Protein AF-A0A0T6XN63-F1 (afdb_monomer_lite)

Radius of gyration: 12.04 Å; chains: 1; bounding box: 27×24×33 Å

Sequence (59 aa):
MRKLVAGKLHGIYVTEANLNYHGSITLDPDHCEEAGILPMEFVEIWNKNSGARISRHPG

Secondary structure (DSSP, 8-state):
----------S-------TT-SSSB---HHHHHHHTPPTT--EEEE-TTT--EEEE-B-

Structure (mmCIF, N/CA/C/O backbone):
data_AF-A0A0T6XN63-F1
#
_entry.id   AF-A0A0T6XN63-F1
#
loop_
_atom_site.group_PDB
_atom_site.id
_atom_site.type_symbol
_atom_site.label_atom_id
_atom_site.label_alt_id
_atom_site.label_comp_id
_atom_site.label_asym_id
_atom_site.label_entity_id
_atom_site.label_seq_id
_atom_site.pdbx_PDB_ins_code
_atom_site.Cartn_x
_atom_site.Cartn_y
_atom_site.Cartn_z
_atom_site.occupancy
_atom_site.B_iso_or_equiv
_atom_site.auth_seq_id
_atom_site.auth_comp_id
_atom_site.auth_asym_id
_atom_site.auth_atom_id
_atom_site.pdbx_PDB_model_num
ATOM 1 N N . MET A 1 1 ? -6.266 16.721 19.536 1.00 77.25 1 MET A N 1
ATOM 2 C CA . MET A 1 1 ? -7.008 15.730 18.720 1.00 77.25 1 MET A CA 1
ATOM 3 C C . MET A 1 1 ? -6.246 14.413 18.713 1.00 77.25 1 MET A C 1
ATOM 5 O O . MET A 1 1 ? -5.022 14.456 18.702 1.00 77.25 1 MET A O 1
ATOM 9 N N . ARG A 1 2 ? -6.938 13.268 18.763 1.00 88.81 2 ARG A N 1
ATOM 10 C CA . ARG A 1 2 ? -6.310 11.937 18.657 1.00 88.81 2 ARG A CA 1
ATOM 11 C C . ARG A 1 2 ? -6.210 11.545 17.183 1.00 88.81 2 ARG A C 1
ATOM 13 O O . ARG A 1 2 ? -7.147 11.803 16.437 1.00 88.81 2 ARG A O 1
ATOM 20 N N . LYS A 1 3 ? -5.098 10.927 16.783 1.00 88.50 3 LYS A N 1
ATOM 21 C CA . LYS A 1 3 ? -4.973 10.264 15.480 1.00 88.50 3 LYS A CA 1
ATOM 22 C C . LYS A 1 3 ? -5.253 8.778 15.674 1.00 88.50 3 LYS A C 1
ATOM 24 O O . LYS A 1 3 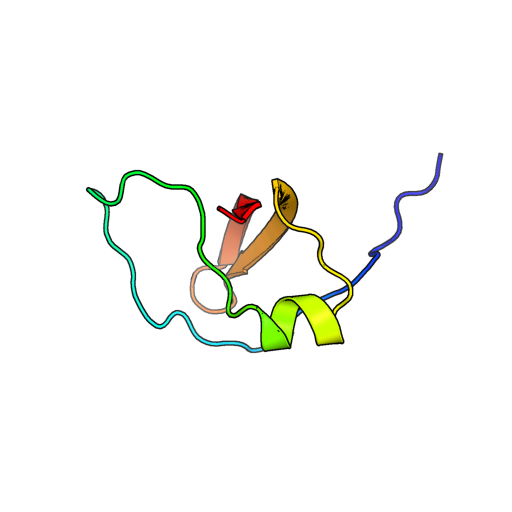? -4.695 8.174 16.588 1.00 88.50 3 LYS A O 1
ATOM 29 N N . LEU A 1 4 ? -6.132 8.227 14.849 1.00 93.31 4 LEU A N 1
ATOM 30 C CA . LEU A 1 4 ? -6.505 6.816 14.841 1.00 93.31 4 LEU A CA 1
ATOM 31 C C . LEU A 1 4 ? -6.232 6.257 13.444 1.00 93.31 4 LEU A C 1
ATOM 33 O O . LEU A 1 4 ? -6.276 7.000 12.467 1.00 93.31 4 LEU A O 1
ATOM 37 N N . VAL A 1 5 ? -5.929 4.964 13.364 1.00 94.06 5 VAL A N 1
ATOM 38 C CA . VAL A 1 5 ? -5.798 4.259 12.085 1.00 94.06 5 VAL A CA 1
ATOM 39 C C . VAL A 1 5 ? -7.200 3.886 11.614 1.00 94.06 5 VAL A C 1
ATOM 41 O O . VAL A 1 5 ? -7.906 3.200 12.350 1.00 94.06 5 VAL A O 1
ATOM 44 N N . ALA A 1 6 ? -7.592 4.349 10.425 1.00 94.31 6 ALA A N 1
ATOM 45 C CA . ALA A 1 6 ? -8.898 4.048 9.835 1.00 94.31 6 ALA A CA 1
ATOM 46 C C . ALA A 1 6 ? -8.965 2.611 9.286 1.00 94.31 6 ALA A C 1
ATOM 48 O O . ALA A 1 6 ? -9.896 1.878 9.601 1.00 94.31 6 ALA A O 1
ATOM 49 N N . GLY A 1 7 ? -7.927 2.185 8.560 1.00 95.44 7 GLY A N 1
ATOM 50 C CA . GLY A 1 7 ? -7.788 0.844 7.989 1.00 95.44 7 GLY A CA 1
ATOM 51 C C . GLY A 1 7 ? -6.318 0.497 7.736 1.00 95.44 7 GLY A C 1
ATOM 52 O O . GLY A 1 7 ? -5.448 1.371 7.793 1.00 95.44 7 GLY A O 1
ATOM 53 N N . LYS A 1 8 ? -6.006 -0.787 7.509 1.00 96.56 8 LYS A N 1
ATOM 54 C CA . LYS A 1 8 ? -4.650 -1.214 7.123 1.00 96.56 8 LYS A CA 1
ATOM 55 C C . LYS A 1 8 ? -4.661 -2.454 6.236 1.00 96.56 8 LYS A C 1
ATOM 57 O O . LYS A 1 8 ? -5.382 -3.407 6.508 1.00 96.56 8 LYS A O 1
ATOM 62 N N . LEU A 1 9 ? -3.726 -2.485 5.291 1.00 97.19 9 LEU A N 1
ATOM 63 C CA . LEU A 1 9 ? -3.340 -3.685 4.554 1.00 97.19 9 LEU A CA 1
ATOM 64 C C . LEU A 1 9 ? -2.058 -4.246 5.173 1.00 97.19 9 LEU A C 1
ATOM 66 O O . LEU A 1 9 ? -0.998 -3.618 5.127 1.00 97.19 9 LEU A O 1
ATOM 70 N N . HIS A 1 10 ? -2.150 -5.401 5.833 1.00 97.19 10 HIS A N 1
ATOM 71 C CA . HIS A 1 10 ? -1.024 -5.963 6.577 1.00 97.19 10 HIS A CA 1
ATOM 72 C C . HIS A 1 10 ? -0.330 -7.083 5.807 1.00 97.19 10 HIS A C 1
ATOM 74 O O . HIS A 1 10 ? -0.946 -8.090 5.488 1.00 97.19 10 HIS A O 1
ATOM 80 N N . GLY A 1 11 ? 0.980 -6.943 5.591 1.00 95.38 11 GLY A N 1
ATOM 81 C CA . GLY A 1 11 ? 1.794 -8.015 5.011 1.00 95.38 11 GLY A CA 1
ATOM 82 C C . GLY A 1 11 ? 1.588 -8.233 3.513 1.00 95.38 11 GLY A C 1
ATOM 83 O O . GLY A 1 11 ? 2.003 -9.269 3.009 1.00 95.38 11 GLY A O 1
ATOM 84 N N . ILE A 1 12 ? 0.987 -7.267 2.816 1.00 95.88 12 ILE A N 1
ATOM 85 C CA . ILE A 1 12 ? 0.893 -7.283 1.355 1.00 95.88 12 ILE A CA 1
ATOM 86 C C . ILE A 1 12 ? 2.276 -7.139 0.708 1.00 95.88 12 ILE A C 1
ATOM 88 O O . ILE A 1 12 ? 3.215 -6.603 1.310 1.00 95.88 12 ILE A O 1
ATOM 92 N N . TYR A 1 13 ? 2.390 -7.605 -0.533 1.00 96.25 13 TYR A N 1
ATOM 93 C CA . TYR A 1 13 ? 3.631 -7.589 -1.298 1.00 96.25 13 TYR A CA 1
ATOM 94 C C . TYR A 1 13 ? 3.616 -6.486 -2.353 1.00 96.25 13 TYR A C 1
ATOM 96 O O . TYR A 1 13 ? 2.589 -6.209 -2.966 1.00 96.25 13 TYR A O 1
ATOM 104 N N . VAL A 1 14 ? 4.780 -5.878 -2.582 1.00 96.00 14 VAL A N 1
ATOM 105 C CA . VAL A 1 14 ? 4.986 -5.001 -3.739 1.00 96.00 14 VAL A CA 1
ATOM 106 C C . VAL A 1 14 ? 5.026 -5.881 -4.982 1.00 96.00 14 VAL A C 1
ATOM 108 O O . VAL A 1 14 ? 5.888 -6.753 -5.083 1.00 96.00 14 VAL A O 1
ATOM 111 N N . THR A 1 15 ? 4.093 -5.660 -5.902 1.00 97.38 15 THR A N 1
ATOM 112 C CA . THR A 1 15 ? 4.001 -6.394 -7.170 1.00 97.38 15 THR A CA 1
ATOM 113 C C . THR A 1 15 ? 4.821 -5.734 -8.278 1.00 97.38 15 THR A C 1
ATOM 115 O O . THR A 1 15 ? 5.406 -6.435 -9.098 1.00 97.38 15 THR A O 1
ATOM 118 N N . GLU A 1 16 ? 4.931 -4.403 -8.269 1.00 96.88 16 GLU A N 1
ATOM 119 C CA . GLU A 1 16 ? 5.713 -3.622 -9.231 1.00 96.88 16 GLU A CA 1
ATOM 120 C C . GLU A 1 16 ? 6.289 -2.348 -8.583 1.00 96.88 16 GLU A C 1
ATOM 122 O O . GLU A 1 16 ? 5.711 -1.789 -7.648 1.00 96.88 16 GLU A O 1
ATOM 127 N N . ALA A 1 17 ? 7.435 -1.876 -9.085 1.00 94.88 17 ALA A N 1
ATOM 128 C CA . ALA A 1 17 ? 7.997 -0.568 -8.758 1.00 94.88 17 ALA A CA 1
ATOM 129 C C . ALA A 1 17 ? 8.638 0.063 -10.004 1.00 94.88 17 ALA A C 1
ATOM 131 O O . ALA A 1 17 ? 9.649 -0.430 -10.506 1.00 94.88 17 ALA A O 1
ATOM 132 N N . ASN A 1 18 ? 8.065 1.169 -10.485 1.00 96.12 18 ASN A N 1
ATOM 133 C CA . ASN A 1 18 ? 8.496 1.840 -11.709 1.00 96.12 18 ASN A CA 1
ATOM 134 C C . ASN A 1 18 ? 8.715 3.341 -11.463 1.00 96.12 18 ASN A C 1
ATOM 136 O O . ASN A 1 18 ? 7.781 4.070 -11.141 1.00 96.12 18 ASN A O 1
ATOM 140 N N . LEU A 1 19 ? 9.958 3.803 -11.637 1.00 93.88 19 LEU A N 1
ATOM 141 C CA . LEU A 1 19 ? 10.342 5.206 -11.432 1.00 93.88 19 LEU A CA 1
ATOM 142 C C . LEU A 1 19 ? 9.669 6.162 -12.430 1.00 93.88 19 LEU A C 1
ATOM 144 O O . LEU A 1 19 ? 9.428 7.318 -12.096 1.00 93.88 19 LEU A O 1
ATOM 148 N N . ASN A 1 20 ? 9.361 5.677 -13.634 1.00 96.06 20 ASN A N 1
ATOM 149 C CA . ASN A 1 20 ? 8.768 6.468 -14.711 1.00 96.06 20 ASN A CA 1
ATOM 150 C C . ASN A 1 20 ? 7.237 6.340 -14.758 1.00 96.06 20 ASN A C 1
ATOM 152 O O . ASN A 1 20 ? 6.616 6.820 -15.703 1.00 96.06 20 ASN A O 1
ATOM 156 N N . TYR A 1 21 ? 6.611 5.672 -13.784 1.00 94.12 21 TYR A N 1
ATOM 157 C CA . TYR A 1 21 ? 5.157 5.604 -13.706 1.00 94.12 21 TYR A CA 1
ATOM 158 C C . TYR A 1 21 ? 4.582 6.968 -13.309 1.00 94.12 21 TYR A C 1
ATOM 160 O O . TYR A 1 21 ? 4.906 7.523 -12.257 1.00 94.12 21 TYR A O 1
ATOM 168 N N . HIS A 1 22 ? 3.709 7.505 -14.160 1.00 89.50 22 HIS A N 1
ATOM 169 C CA . HIS A 1 22 ? 3.004 8.757 -13.905 1.00 89.50 22 HIS A CA 1
ATOM 170 C C . HIS A 1 22 ? 1.795 8.484 -13.010 1.00 89.50 22 HIS A C 1
ATOM 172 O O . HIS A 1 22 ? 0.666 8.359 -13.472 1.00 89.50 22 HIS A O 1
ATOM 178 N N . GLY A 1 23 ? 2.060 8.374 -11.714 1.00 86.38 23 GLY A N 1
ATOM 179 C CA . GLY A 1 23 ? 1.051 8.138 -10.695 1.00 86.38 23 GLY A CA 1
ATOM 180 C C . GLY A 1 23 ? 1.665 8.134 -9.302 1.00 86.38 23 GLY A C 1
ATOM 181 O O . GLY A 1 23 ? 2.847 8.434 -9.109 1.00 86.38 23 GLY A O 1
ATOM 182 N N . SER A 1 24 ? 0.840 7.839 -8.303 1.00 90.56 24 SER A N 1
ATOM 183 C CA . SER A 1 24 ? 1.303 7.719 -6.927 1.00 90.56 24 SER A CA 1
ATOM 184 C C . SER A 1 24 ? 1.581 6.260 -6.573 1.00 90.56 24 SER A C 1
ATOM 186 O O . SER A 1 24 ? 2.551 5.704 -7.080 1.00 90.56 24 SER A O 1
ATOM 188 N N . ILE A 1 25 ? 0.763 5.637 -5.730 1.00 93.69 25 ILE A N 1
ATOM 189 C CA . ILE A 1 25 ? 0.747 4.181 -5.589 1.00 93.69 25 ILE A CA 1
ATOM 190 C C . ILE A 1 25 ? -0.554 3.672 -6.184 1.00 93.69 25 ILE A C 1
ATOM 192 O O . ILE A 1 25 ? -1.566 4.354 -6.080 1.00 93.69 25 ILE A O 1
ATOM 196 N N . THR A 1 26 ? -0.536 2.490 -6.775 1.00 95.31 26 THR A N 1
ATOM 197 C CA . THR A 1 26 ? -1.764 1.825 -7.207 1.00 95.31 26 THR A CA 1
ATOM 198 C C . THR A 1 26 ? -2.033 0.687 -6.236 1.00 95.31 26 THR A C 1
ATOM 200 O O . THR A 1 26 ? -1.116 -0.063 -5.892 1.00 95.31 26 THR A O 1
ATOM 203 N N . LEU A 1 27 ? -3.268 0.590 -5.758 1.00 95.56 27 LEU A N 1
ATOM 204 C CA . LEU A 1 27 ? -3.730 -0.496 -4.901 1.00 95.56 27 LEU A CA 1
ATOM 205 C C . LEU A 1 27 ? -4.843 -1.252 -5.620 1.00 95.56 27 LEU A C 1
ATOM 207 O O . LEU A 1 27 ? -5.597 -0.665 -6.393 1.00 95.56 27 LEU A O 1
ATOM 211 N N . ASP A 1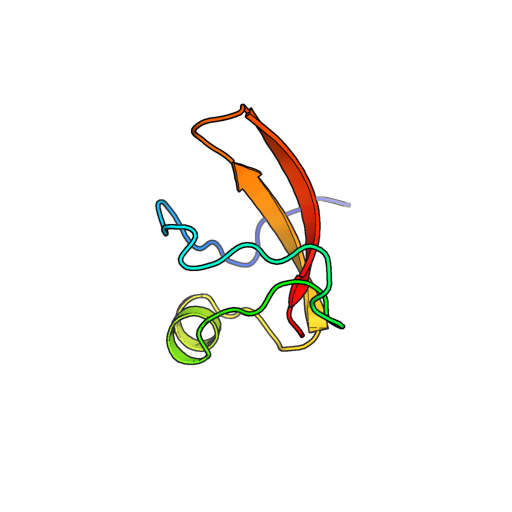 28 ? -4.925 -2.551 -5.357 1.00 96.25 28 ASP A N 1
ATOM 212 C CA . ASP A 1 28 ? -6.033 -3.375 -5.828 1.00 96.25 28 ASP A CA 1
ATOM 213 C C . ASP A 1 28 ? -7.361 -2.831 -5.254 1.00 96.25 28 ASP A C 1
ATOM 215 O O . ASP A 1 28 ? -7.442 -2.653 -4.029 1.00 96.25 28 ASP A O 1
ATOM 219 N N . PRO A 1 29 ? -8.374 -2.533 -6.090 1.00 95.81 29 PRO A N 1
ATOM 220 C CA . PRO A 1 29 ? -9.667 -2.036 -5.631 1.00 95.81 29 PRO A CA 1
ATOM 221 C C . PRO A 1 29 ? -10.329 -2.925 -4.575 1.00 95.81 29 PRO A C 1
ATOM 223 O O . PRO A 1 29 ? -10.893 -2.386 -3.624 1.00 95.81 29 PRO A O 1
ATOM 226 N N . ASP A 1 30 ? -10.193 -4.249 -4.684 1.00 97.00 30 ASP A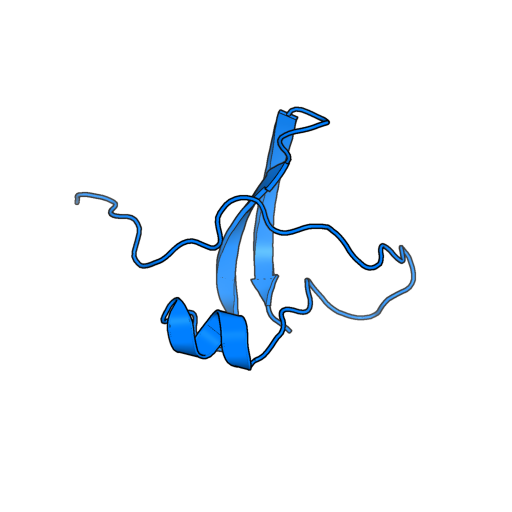 N 1
ATOM 227 C CA . ASP A 1 30 ? -10.834 -5.193 -3.763 1.00 97.00 30 ASP A CA 1
ATOM 228 C C . ASP A 1 30 ? -10.214 -5.072 -2.360 1.00 97.00 30 ASP A C 1
ATOM 230 O O . ASP A 1 30 ? -10.912 -4.985 -1.349 1.00 97.00 30 ASP A O 1
ATOM 234 N N . HIS A 1 31 ? -8.884 -4.935 -2.285 1.00 97.00 31 HIS A N 1
ATOM 235 C CA . HIS A 1 31 ? -8.196 -4.669 -1.019 1.00 97.00 31 HIS A CA 1
ATOM 236 C C . HIS A 1 31 ? -8.593 -3.315 -0.415 1.00 97.00 31 HIS A C 1
ATOM 238 O O . HIS A 1 31 ? -8.696 -3.187 0.807 1.00 97.00 31 HIS A O 1
ATOM 244 N N . CYS A 1 32 ? -8.776 -2.286 -1.248 1.00 96.25 32 CYS A N 1
ATOM 245 C CA . CYS A 1 32 ? -9.214 -0.970 -0.786 1.00 96.25 32 CYS A CA 1
ATOM 246 C C . CYS A 1 32 ? -10.627 -1.025 -0.199 1.00 96.25 32 CYS A C 1
ATOM 248 O O . CYS A 1 32 ? -10.845 -0.474 0.879 1.00 96.25 32 CYS A O 1
ATOM 250 N N . GLU A 1 33 ? -11.554 -1.721 -0.859 1.00 96.81 33 GLU A N 1
ATOM 251 C CA . GLU A 1 33 ? -12.922 -1.914 -0.375 1.00 96.81 33 GLU A CA 1
ATOM 252 C C . GLU A 1 33 ? -12.941 -2.660 0.966 1.00 96.81 33 GLU A C 1
ATOM 254 O O . GLU A 1 33 ? -13.524 -2.168 1.935 1.00 96.81 33 GLU A O 1
ATOM 259 N N . GLU A 1 34 ? -12.225 -3.783 1.069 1.00 96.81 34 GLU A N 1
ATOM 260 C CA . GLU A 1 34 ? -12.143 -4.572 2.304 1.00 96.81 34 GLU A CA 1
ATOM 261 C C . GLU A 1 34 ? -11.522 -3.792 3.475 1.00 96.81 34 GLU A C 1
ATOM 263 O O . GLU A 1 34 ? -11.937 -3.945 4.628 1.00 96.81 34 GLU A O 1
ATOM 268 N N . ALA A 1 35 ? -10.523 -2.949 3.199 1.00 96.94 35 ALA A N 1
ATOM 269 C CA . ALA A 1 35 ? -9.844 -2.141 4.211 1.00 96.94 35 ALA A CA 1
ATOM 270 C C . ALA A 1 35 ? -10.522 -0.789 4.490 1.00 96.94 35 ALA A C 1
ATOM 272 O O . ALA A 1 35 ? -10.089 -0.086 5.408 1.00 96.94 35 ALA A O 1
ATOM 273 N N . GLY A 1 36 ? -11.544 -0.416 3.714 1.00 96.31 36 GLY A N 1
ATOM 274 C CA . GLY A 1 36 ? -12.210 0.883 3.794 1.00 96.31 36 GLY A CA 1
ATOM 275 C C . GLY A 1 36 ? -11.329 2.068 3.383 1.00 96.31 36 GLY A C 1
ATOM 276 O O . GLY A 1 36 ? -11.496 3.152 3.935 1.00 96.31 36 GLY A O 1
ATOM 277 N N . ILE A 1 37 ? -10.379 1.865 2.462 1.00 96.25 37 ILE A N 1
ATOM 278 C CA . ILE A 1 37 ? -9.508 2.915 1.910 1.00 96.25 37 ILE A CA 1
ATOM 279 C C . ILE A 1 37 ? -10.192 3.533 0.692 1.00 96.25 37 ILE A C 1
ATOM 281 O O . ILE A 1 37 ? -10.523 2.831 -0.264 1.00 96.25 37 ILE A O 1
ATOM 285 N N . LEU A 1 38 ? -10.374 4.852 0.699 1.00 94.00 38 LEU A N 1
ATOM 286 C CA . LEU A 1 38 ? -11.006 5.557 -0.413 1.00 94.00 38 LEU A CA 1
ATOM 287 C C . LEU A 1 38 ? -9.987 5.938 -1.504 1.00 94.00 38 LEU A C 1
ATOM 289 O O . LEU A 1 38 ? -8.820 6.214 -1.203 1.00 94.00 38 LEU A O 1
ATOM 293 N N . PRO A 1 39 ? -10.411 6.027 -2.780 1.00 90.81 39 PRO A N 1
ATOM 294 C CA . PRO A 1 39 ? -9.576 6.593 -3.834 1.00 90.81 39 PRO A CA 1
ATOM 295 C C . PRO A 1 39 ? -9.072 7.986 -3.445 1.00 90.81 39 PRO A C 1
ATOM 297 O O . PRO A 1 39 ? -9.836 8.800 -2.922 1.00 90.81 39 PRO A O 1
ATOM 300 N N . MET A 1 40 ? -7.795 8.270 -3.717 1.00 89.94 40 MET A N 1
ATOM 301 C CA . MET A 1 40 ? -7.127 9.535 -3.378 1.00 89.94 40 MET A CA 1
ATOM 302 C C . MET A 1 40 ? -6.991 9.837 -1.870 1.00 89.94 40 MET A C 1
ATOM 304 O O . MET A 1 40 ? -6.530 10.924 -1.511 1.00 89.94 40 MET A O 1
ATOM 308 N N . GLU A 1 41 ? -7.340 8.910 -0.973 1.00 93.69 41 GLU A N 1
ATOM 309 C CA . GLU A 1 41 ? -7.110 9.066 0.468 1.00 93.69 41 GLU A CA 1
ATOM 310 C C . GLU A 1 41 ? -5.612 9.021 0.801 1.00 93.69 41 GLU A C 1
ATOM 312 O O . GLU A 1 41 ? -4.852 8.256 0.218 1.00 93.69 41 GLU A O 1
ATOM 317 N N . PHE A 1 42 ? -5.140 9.821 1.757 1.00 94.06 42 PHE A N 1
ATOM 318 C CA . PHE A 1 42 ? -3.745 9.710 2.185 1.00 94.06 42 PHE A CA 1
ATOM 319 C C . PHE A 1 42 ? -3.505 8.425 2.979 1.00 94.06 42 PHE A C 1
ATOM 321 O O . PHE A 1 42 ? -4.180 8.144 3.965 1.00 94.06 42 PHE A O 1
ATOM 328 N N . VAL A 1 43 ? -2.462 7.699 2.592 1.00 95.12 43 VAL A N 1
ATOM 329 C CA . VAL A 1 43 ? -2.033 6.448 3.207 1.00 95.12 43 VAL A CA 1
ATOM 330 C C . VAL A 1 43 ? -0.570 6.507 3.631 1.00 95.12 43 VAL A C 1
ATOM 332 O O . VAL A 1 43 ? 0.266 7.201 3.044 1.00 95.12 43 VAL A O 1
ATOM 335 N N . GLU A 1 44 ? -0.256 5.724 4.656 1.00 96.62 44 GLU A N 1
ATOM 336 C CA . GLU A 1 44 ? 1.091 5.536 5.186 1.00 96.62 44 GLU A CA 1
ATOM 337 C C . GLU A 1 44 ? 1.627 4.163 4.769 1.00 96.62 44 GLU A C 1
ATOM 339 O O . GLU A 1 44 ? 1.008 3.132 5.032 1.00 96.62 44 GLU A O 1
ATOM 344 N N . ILE A 1 45 ? 2.807 4.135 4.148 1.00 96.00 45 ILE A N 1
ATOM 345 C CA . ILE A 1 45 ? 3.453 2.921 3.642 1.00 96.00 45 ILE A CA 1
ATOM 346 C C . ILE A 1 45 ? 4.630 2.574 4.540 1.00 96.00 45 ILE A C 1
ATOM 348 O O . ILE A 1 45 ? 5.587 3.342 4.684 1.00 96.00 45 ILE A O 1
ATOM 352 N N . TRP A 1 46 ? 4.555 1.401 5.163 1.00 96.88 46 TRP A N 1
ATOM 353 C CA . TRP A 1 46 ? 5.535 0.926 6.133 1.00 96.88 46 TRP A CA 1
ATOM 354 C C . TRP A 1 46 ? 6.252 -0.309 5.586 1.00 96.88 46 TRP A C 1
ATOM 356 O O . TRP A 1 46 ? 5.793 -1.438 5.754 1.00 96.88 46 TRP A O 1
ATOM 366 N N . ASN A 1 47 ? 7.400 -0.104 4.936 1.00 96.69 47 ASN A N 1
ATOM 367 C CA . ASN A 1 47 ? 8.152 -1.199 4.329 1.00 96.69 47 ASN A CA 1
ATOM 368 C C . ASN A 1 47 ? 8.855 -2.039 5.412 1.00 96.69 47 ASN A C 1
ATOM 370 O O . ASN A 1 47 ? 9.716 -1.537 6.136 1.00 96.69 47 ASN A O 1
ATOM 374 N N . LYS A 1 48 ? 8.489 -3.324 5.528 1.00 94.94 48 LYS A N 1
ATOM 375 C CA . LYS A 1 48 ? 9.066 -4.255 6.517 1.00 94.94 48 LYS A CA 1
ATOM 376 C C . LYS A 1 48 ? 10.501 -4.681 6.194 1.00 94.94 48 LYS A C 1
ATOM 378 O O . LYS A 1 48 ? 11.233 -5.010 7.118 1.00 94.94 48 LYS A O 1
ATOM 383 N N . ASN A 1 49 ? 10.892 -4.670 4.920 1.00 95.69 49 ASN A N 1
ATOM 384 C CA . ASN A 1 49 ? 12.195 -5.161 4.468 1.00 95.69 49 ASN A CA 1
ATOM 385 C C . ASN A 1 49 ? 13.276 -4.081 4.571 1.00 95.69 49 ASN A C 1
ATOM 387 O O . ASN A 1 49 ? 14.394 -4.374 4.974 1.00 95.69 49 ASN A O 1
ATOM 391 N N . SER A 1 50 ? 12.949 -2.834 4.218 1.00 96.12 50 SER A N 1
ATOM 392 C CA . SER A 1 50 ? 13.906 -1.716 4.236 1.00 96.12 50 SER A CA 1
ATOM 393 C C . SER A 1 50 ? 13.757 -0.781 5.437 1.00 96.12 50 SER A C 1
ATOM 395 O O . SER A 1 50 ? 14.607 0.077 5.652 1.00 96.12 50 SER A O 1
ATOM 397 N N . GLY A 1 51 ? 12.659 -0.883 6.191 1.00 95.44 51 GLY A N 1
ATOM 398 C CA . GLY A 1 51 ? 12.328 0.057 7.265 1.00 95.44 51 GLY A CA 1
ATOM 399 C C . GLY A 1 51 ? 11.816 1.419 6.779 1.00 95.44 51 GLY A C 1
ATOM 400 O O . GLY A 1 51 ? 11.443 2.249 7.607 1.00 95.44 51 GLY A O 1
ATOM 401 N N . ALA A 1 52 ? 11.748 1.652 5.463 1.00 96.19 52 ALA A N 1
ATOM 402 C CA . ALA A 1 52 ? 11.276 2.911 4.897 1.00 96.19 52 ALA A CA 1
ATOM 403 C C . ALA A 1 52 ? 9.833 3.246 5.327 1.00 96.19 52 ALA A C 1
ATOM 405 O O . ALA A 1 52 ? 8.984 2.362 5.513 1.00 96.19 52 ALA A O 1
ATOM 406 N N . ARG A 1 53 ? 9.570 4.549 5.472 1.00 95.62 53 ARG A N 1
ATOM 407 C CA . ARG A 1 53 ? 8.276 5.138 5.836 1.00 95.62 53 ARG A CA 1
ATOM 408 C C . ARG A 1 53 ? 7.951 6.242 4.840 1.00 95.62 53 ARG A C 1
ATOM 410 O O . ARG A 1 53 ? 8.763 7.146 4.663 1.00 95.62 53 ARG A O 1
ATOM 417 N N . ILE A 1 54 ? 6.818 6.129 4.155 1.00 93.81 54 ILE A N 1
ATOM 418 C CA . ILE A 1 54 ? 6.443 7.043 3.070 1.00 93.81 54 ILE A CA 1
ATOM 419 C C . ILE A 1 54 ? 4.949 7.349 3.170 1.00 93.81 54 ILE A C 1
ATOM 421 O O . ILE A 1 54 ? 4.152 6.423 3.295 1.00 93.81 54 ILE A O 1
ATOM 425 N N . SER A 1 55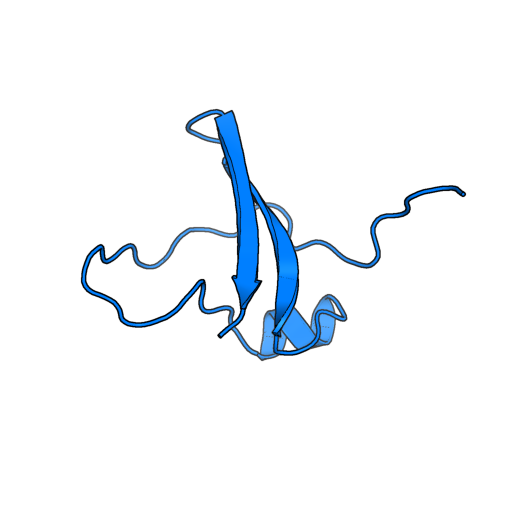 ? 4.573 8.619 3.03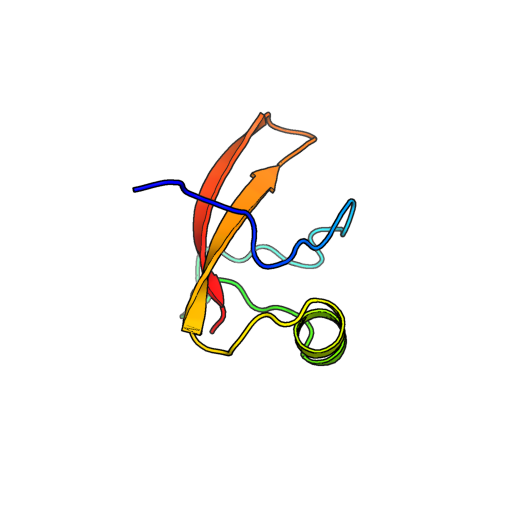9 1.00 91.50 55 SER A N 1
ATOM 426 C CA . SER A 1 55 ? 3.177 9.062 2.965 1.00 91.50 55 SER A CA 1
ATOM 427 C C . SER A 1 55 ? 2.824 9.399 1.516 1.00 91.50 55 SER A C 1
ATOM 429 O O . SER A 1 55 ? 3.523 10.191 0.880 1.00 91.50 55 SER A O 1
ATOM 431 N N . ARG A 1 56 ? 1.772 8.786 0.968 1.00 91.31 56 ARG A N 1
ATOM 432 C CA . ARG A 1 56 ? 1.302 8.968 -0.421 1.00 91.31 56 ARG A CA 1
ATOM 433 C C . ARG A 1 56 ? -0.227 8.887 -0.470 1.00 91.31 56 ARG A C 1
ATOM 435 O O . ARG A 1 56 ? -0.859 8.690 0.553 1.00 91.31 56 ARG A O 1
ATOM 442 N N . HIS A 1 57 ? -0.810 9.026 -1.653 1.00 83.25 57 HIS A N 1
ATOM 443 C CA . HIS A 1 57 ? -2.227 8.752 -1.924 1.00 83.25 57 HIS A CA 1
ATOM 444 C C . HIS A 1 57 ? -2.321 7.648 -2.992 1.00 83.25 57 HIS A C 1
ATOM 446 O O . HIS A 1 57 ? -1.407 7.582 -3.824 1.00 83.25 57 HIS A O 1
ATOM 452 N N . PRO A 1 58 ? -3.323 6.757 -2.979 1.00 75.31 58 PRO A N 1
ATOM 453 C CA . PRO A 1 58 ? -3.591 5.862 -4.090 1.00 75.31 58 PRO A CA 1
ATOM 454 C C . PRO A 1 58 ? -4.089 6.664 -5.296 1.00 75.31 58 PRO A C 1
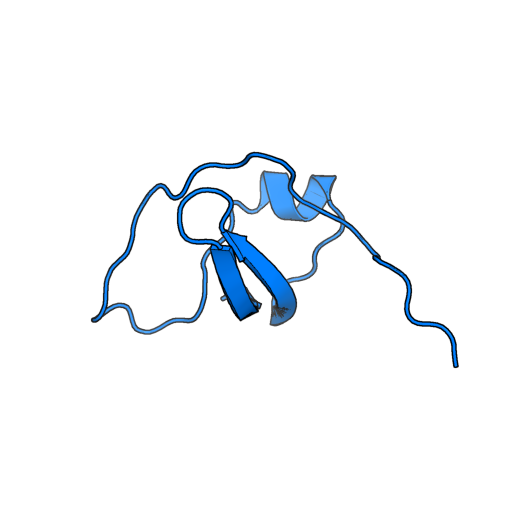ATOM 456 O O . PRO A 1 58 ? -4.906 7.571 -5.122 1.00 75.31 58 PRO A O 1
ATOM 459 N N . GLY A 1 59 ? -3.556 6.353 -6.477 1.00 73.25 59 GLY A N 1
ATOM 460 C CA . GLY A 1 59 ? -4.076 6.820 -7.765 1.00 73.25 59 GLY A CA 1
ATOM 461 C C . GLY A 1 59 ? -5.035 5.823 -8.393 1.00 73.25 59 GLY A C 1
ATOM 462 O O . GLY A 1 59 ? -5.108 4.681 -7.886 1.00 73.25 59 GLY A O 1
#

pLDDT: mean 93.53, std 5.11, range [73.25, 97.38]

Foldseek 3Di:
DDDDDQFDDPPDDDPDDDPPDPFWAADDVVVCVVRVNDAQDWDWDQDPPPRDIDIIGHD